Protein AF-A0A7K2ZHH9-F1 (afdb_monomer_lite)

Secondary structure (DSSP, 8-state):
-------------EEBTTT--EESS--SB-TTT--BS-B-

pLDDT: mean 78.22, std 11.77, range [45.06, 90.62]

Foldseek 3Di:
DDDDPPPPPPQPFWAFPVPRDTDSDDPQADPVPRDGPRTD

Structure (mmCIF, N/CA/C/O backbone):
data_AF-A0A7K2ZHH9-F1
#
_entry.id   AF-A0A7K2ZHH9-F1
#
loop_
_atom_site.group_PDB
_atom_site.id
_atom_site.type_symbol
_atom_site.label_atom_id
_atom_site.label_alt_id
_atom_site.label_comp_id
_atom_site.label_asym_id
_atom_site.label_entity_id
_atom_site.label_seq_id
_atom_site.pdbx_PDB_ins_code
_atom_site.Cartn_x
_atom_site.Cartn_y
_atom_site.Cartn_z
_atom_site.occupancy
_atom_site.B_iso_or_equiv
_atom_site.auth_seq_id
_atom_site.auth_comp_id
_atom_site.auth_asym_id
_atom_site.auth_atom_id
_atom_site.pdbx_PDB_model_num
ATOM 1 N N . MET A 1 1 ? 3.411 -22.829 -34.657 1.00 45.06 1 MET A N 1
ATOM 2 C CA . MET A 1 1 ? 3.841 -21.545 -34.058 1.00 45.06 1 MET A CA 1
ATOM 3 C C . MET A 1 1 ? 3.433 -21.564 -32.590 1.00 45.06 1 MET A C 1
ATOM 5 O O . MET A 1 1 ? 2.250 -21.450 -32.311 1.00 45.06 1 MET A O 1
ATOM 9 N N . ALA A 1 2 ? 4.358 -21.832 -31.663 1.00 56.97 2 ALA A N 1
ATOM 10 C CA . ALA A 1 2 ? 4.035 -21.952 -30.238 1.00 56.97 2 ALA A CA 1
ATOM 11 C C . ALA A 1 2 ? 4.253 -20.606 -29.533 1.00 56.97 2 ALA A C 1
ATOM 13 O O . ALA A 1 2 ? 5.389 -20.159 -29.370 1.00 56.97 2 ALA A O 1
ATOM 14 N N . ALA A 1 3 ? 3.161 -19.953 -29.137 1.00 61.31 3 ALA A N 1
ATOM 15 C CA . ALA A 1 3 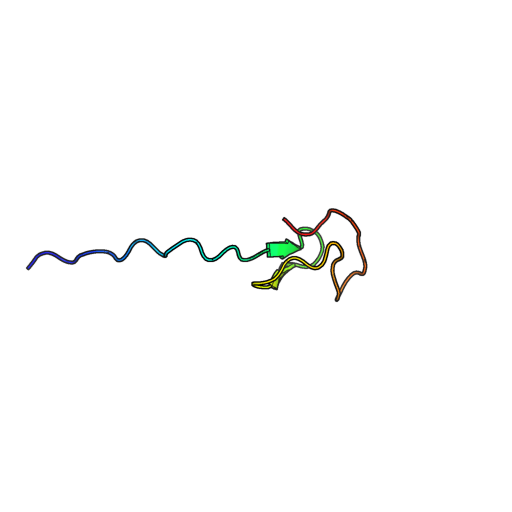? 3.208 -18.742 -28.333 1.00 61.31 3 ALA A CA 1
ATOM 16 C C . ALA A 1 3 ? 3.620 -19.101 -26.901 1.00 61.31 3 ALA A C 1
ATOM 18 O O . ALA A 1 3 ? 2.902 -19.794 -26.185 1.00 61.31 3 ALA A O 1
ATOM 19 N N . ARG A 1 4 ? 4.788 -18.618 -26.473 1.00 66.00 4 ARG A N 1
ATOM 20 C CA . ARG A 1 4 ? 5.169 -18.616 -25.062 1.00 66.00 4 ARG A CA 1
ATOM 21 C C . ARG A 1 4 ? 4.437 -17.459 -24.396 1.00 66.00 4 ARG A C 1
ATOM 23 O O . ARG A 1 4 ? 4.873 -16.313 -24.501 1.00 66.00 4 ARG A O 1
ATOM 30 N N . THR A 1 5 ? 3.323 -17.750 -23.737 1.00 64.81 5 THR A N 1
ATOM 31 C CA . THR A 1 5 ? 2.714 -16.840 -22.769 1.00 64.81 5 THR A CA 1
ATOM 32 C C . THR A 1 5 ? 3.761 -16.548 -21.700 1.00 64.81 5 THR A C 1
ATOM 34 O O . THR A 1 5 ? 4.127 -17.405 -20.899 1.00 64.81 5 THR A O 1
ATOM 37 N N . LYS A 1 6 ? 4.332 -15.340 -21.747 1.00 62.44 6 LYS A N 1
ATOM 38 C CA . LYS A 1 6 ? 5.188 -14.835 -20.676 1.00 62.44 6 LYS A CA 1
ATOM 39 C C . LYS A 1 6 ? 4.330 -14.825 -19.418 1.00 62.44 6 LYS A C 1
ATOM 41 O O . LYS A 1 6 ? 3.431 -13.995 -19.320 1.00 62.44 6 LYS A O 1
ATOM 46 N N . SER A 1 7 ? 4.596 -15.738 -18.485 1.00 61.66 7 SER A N 1
ATOM 47 C CA . SER A 1 7 ? 4.097 -15.613 -17.120 1.00 61.66 7 SER A CA 1
ATOM 48 C C . SER A 1 7 ? 4.463 -14.215 -16.657 1.00 61.66 7 SER A C 1
ATOM 50 O O . SER A 1 7 ? 5.648 -13.863 -16.644 1.00 61.66 7 SER A O 1
ATOM 52 N N . ALA A 1 8 ? 3.442 -13.401 -16.390 1.00 61.94 8 ALA A N 1
ATOM 53 C CA . ALA A 1 8 ? 3.608 -12.100 -15.781 1.00 61.94 8 ALA A CA 1
ATOM 54 C C . ALA A 1 8 ? 4.385 -12.359 -14.497 1.00 61.94 8 ALA A C 1
ATOM 56 O O . ALA A 1 8 ? 3.869 -12.954 -13.557 1.00 61.94 8 ALA A O 1
ATOM 57 N N . LYS A 1 9 ? 5.685 -12.054 -14.542 1.00 57.66 9 LYS A N 1
ATOM 58 C CA . LYS A 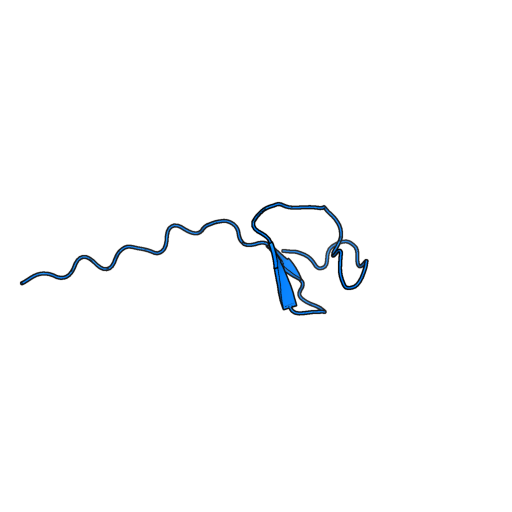1 9 ? 6.567 -12.101 -13.390 1.00 57.66 9 LYS A CA 1
ATOM 59 C C . LYS A 1 9 ? 5.850 -11.244 -12.365 1.00 57.66 9 LYS A C 1
ATOM 61 O O . LYS A 1 9 ? 5.721 -10.047 -12.615 1.00 57.66 9 LYS A O 1
ATOM 66 N N . ASP A 1 10 ? 5.319 -11.895 -11.339 1.00 61.44 10 ASP A N 1
ATOM 67 C CA . ASP A 1 10 ? 4.597 -11.295 -10.232 1.00 61.44 10 ASP A CA 1
ATOM 68 C C . ASP A 1 10 ? 5.517 -10.222 -9.654 1.00 61.44 10 ASP A C 1
ATOM 70 O O . ASP A 1 10 ? 6.492 -10.492 -8.951 1.00 61.44 10 ASP A O 1
ATOM 74 N N . ARG A 1 11 ? 5.365 -9.003 -10.169 1.00 67.31 11 ARG A N 1
ATOM 75 C CA . ARG A 1 11 ? 6.017 -7.841 -9.602 1.00 67.31 11 ARG A CA 1
ATOM 76 C C . ARG A 1 11 ? 5.173 -7.603 -8.368 1.00 67.31 11 ARG A C 1
ATOM 78 O O . ARG A 1 11 ? 3.981 -7.385 -8.575 1.00 67.31 11 ARG A O 1
ATOM 85 N N . PRO A 1 12 ? 5.737 -7.665 -7.151 1.00 69.06 12 PRO A N 1
ATOM 86 C CA . PRO A 1 12 ? 4.964 -7.426 -5.945 1.00 69.06 12 PRO A CA 1
ATOM 87 C C . PRO A 1 12 ? 4.375 -6.019 -6.050 1.00 69.06 12 PRO A C 1
ATOM 89 O O . PRO A 1 12 ? 5.074 -5.015 -5.911 1.00 69.06 12 PRO A O 1
ATOM 92 N N . SER A 1 13 ? 3.107 -5.963 -6.444 1.00 78.88 13 SER A N 1
ATOM 93 C CA . SER A 1 13 ? 2.321 -4.752 -6.575 1.00 78.88 13 SER A CA 1
ATOM 94 C C . SER A 1 13 ? 1.404 -4.735 -5.377 1.00 78.88 13 SER A C 1
ATOM 96 O O . SER A 1 13 ? 0.357 -5.372 -5.383 1.00 78.88 13 SER A O 1
ATOM 98 N N . TYR A 1 14 ? 1.851 -4.035 -4.351 1.00 86.69 14 TYR A N 1
ATOM 99 C CA . TYR A 1 14 ? 1.141 -3.891 -3.105 1.00 86.69 14 TYR A CA 1
ATOM 100 C C . TYR A 1 14 ? -0.114 -3.058 -3.322 1.00 86.69 14 TYR A C 1
ATOM 102 O O . TYR A 1 14 ? -0.010 -1.910 -3.764 1.00 86.69 14 TYR A O 1
ATOM 110 N N . ARG A 1 15 ? -1.280 -3.625 -3.037 1.00 86.44 15 ARG A N 1
ATOM 111 C CA . ARG A 1 15 ? -2.593 -3.032 -3.256 1.00 86.44 15 ARG A CA 1
ATOM 112 C C . ARG A 1 15 ? -3.266 -2.704 -1.930 1.00 86.44 15 ARG A C 1
ATOM 114 O O . ARG A 1 15 ? -3.358 -3.523 -1.034 1.00 86.44 15 ARG A O 1
ATOM 121 N N . CYS A 1 16 ? -3.792 -1.495 -1.837 1.00 90.62 16 CYS A N 1
ATOM 122 C CA . CYS A 1 16 ? -4.691 -1.045 -0.788 1.00 90.62 16 CYS A CA 1
ATOM 123 C C . CYS A 1 16 ? -6.084 -1.655 -0.996 1.00 90.62 16 CYS A C 1
ATOM 125 O O . CYS A 1 16 ? -6.700 -1.429 -2.041 1.00 90.62 16 CYS A O 1
ATOM 127 N N . THR A 1 17 ? -6.606 -2.371 -0.006 1.00 86.75 17 THR A N 1
ATOM 128 C CA . THR A 1 17 ? -7.945 -2.984 -0.038 1.00 86.75 17 THR A CA 1
ATOM 129 C C . THR A 1 17 ? -9.084 -1.981 0.153 1.00 86.75 17 THR A C 1
ATOM 131 O O . THR A 1 17 ? -10.167 -2.191 -0.379 1.00 86.75 17 THR A O 1
ATOM 134 N N . GLU A 1 18 ? -8.825 -0.851 0.813 1.00 86.00 18 GLU A N 1
ATOM 135 C CA . GLU A 1 18 ? -9.824 0.205 1.058 1.00 86.00 18 GLU A CA 1
ATOM 136 C C . GLU A 1 18 ? -10.031 1.128 -0.149 1.00 86.00 18 GLU A C 1
ATOM 138 O O . GLU A 1 18 ? -11.136 1.542 -0.481 1.00 86.00 18 GLU A O 1
ATOM 143 N N . CYS A 1 19 ? -8.927 1.478 -0.802 1.00 89.12 19 CYS A N 1
ATOM 144 C CA . CYS A 1 19 ? -8.851 2.579 -1.754 1.00 89.12 19 CYS A CA 1
ATOM 145 C C . CYS A 1 19 ? -8.419 2.138 -3.156 1.00 89.12 19 CYS A C 1
ATOM 147 O O . CYS A 1 19 ? -8.536 2.895 -4.114 1.00 89.12 19 CYS A O 1
ATOM 149 N N . GLY A 1 20 ? -7.889 0.920 -3.296 1.00 86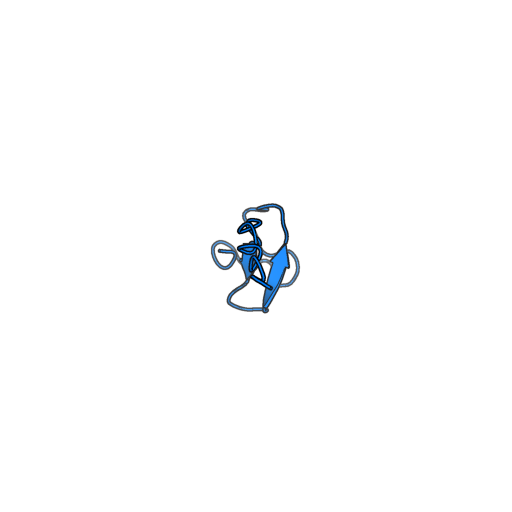.56 20 GLY A N 1
ATOM 150 C CA . GLY A 1 20 ? -7.397 0.395 -4.568 1.00 86.56 20 GLY A CA 1
ATOM 151 C C . GLY A 1 20 ? -6.037 0.940 -5.007 1.00 86.56 20 GLY A C 1
ATOM 152 O O . GLY A 1 20 ? -5.583 0.595 -6.095 1.00 86.56 20 GLY A O 1
ATOM 153 N N . TRP A 1 21 ? -5.370 1.758 -4.187 1.00 87.94 21 TRP A N 1
ATOM 154 C CA . TRP A 1 21 ? -4.023 2.256 -4.469 1.00 87.94 21 TRP A CA 1
ATOM 155 C C . TRP A 1 21 ? -3.026 1.107 -4.651 1.00 87.94 21 TRP A C 1
ATOM 157 O O . TRP A 1 21 ? -2.995 0.198 -3.830 1.00 87.94 21 TRP A O 1
ATOM 167 N N . THR A 1 22 ? -2.185 1.160 -5.686 1.00 85.69 22 THR A N 1
ATOM 168 C CA . THR A 1 22 ? -1.185 0.117 -5.977 1.00 85.69 22 THR A CA 1
ATOM 169 C C . THR A 1 22 ? 0.221 0.694 -6.069 1.00 85.69 22 THR A C 1
ATOM 171 O O . THR A 1 22 ? 0.428 1.714 -6.723 1.00 85.69 22 THR A O 1
ATOM 174 N N . THR A 1 23 ? 1.205 0.017 -5.476 1.00 84.69 23 THR A N 1
ATOM 175 C CA . THR A 1 23 ? 2.619 0.417 -5.514 1.00 84.69 23 THR A CA 1
ATOM 176 C C . THR A 1 23 ? 3.556 -0.770 -5.652 1.00 84.69 23 THR A C 1
ATOM 178 O O . THR A 1 23 ? 3.284 -1.854 -5.161 1.00 84.69 23 THR A O 1
ATOM 181 N N . ALA A 1 24 ? 4.718 -0.557 -6.261 1.00 85.12 24 ALA A N 1
ATOM 182 C CA . ALA A 1 24 ? 5.771 -1.570 -6.325 1.00 85.12 24 ALA A CA 1
ATOM 183 C C . ALA A 1 24 ? 6.631 -1.643 -5.046 1.00 85.12 24 ALA A C 1
ATOM 185 O O . ALA A 1 24 ? 7.505 -2.500 -4.933 1.00 85.12 24 ALA A O 1
ATOM 186 N N . LYS A 1 25 ? 6.443 -0.718 -4.095 1.00 80.88 25 LYS A N 1
ATOM 187 C CA . LYS A 1 25 ? 7.246 -0.622 -2.870 1.00 80.88 25 LYS A CA 1
ATOM 188 C C . LYS A 1 25 ? 6.351 -0.560 -1.641 1.00 80.88 25 LYS A C 1
ATOM 190 O O . LYS A 1 25 ? 5.563 0.371 -1.511 1.00 80.88 25 LYS A O 1
ATOM 195 N N . TRP A 1 26 ? 6.535 -1.499 -0.718 1.00 83.38 26 TRP A N 1
ATOM 196 C CA . TRP A 1 26 ? 5.827 -1.512 0.556 1.00 83.38 26 TRP A CA 1
ATOM 197 C C . TRP A 1 26 ? 6.200 -0.295 1.398 1.00 83.38 26 TRP A C 1
ATOM 199 O O . TRP A 1 26 ? 7.380 -0.047 1.658 1.00 83.38 26 TRP A O 1
ATOM 209 N N . LEU A 1 27 ? 5.189 0.453 1.830 1.00 83.12 27 LEU A N 1
ATOM 210 C CA . LEU A 1 27 ? 5.356 1.641 2.670 1.00 83.12 27 LEU A CA 1
ATOM 211 C C . LEU A 1 27 ? 4.877 1.419 4.115 1.00 83.12 27 LEU A C 1
ATOM 213 O O . LEU A 1 27 ? 5.021 2.319 4.936 1.00 83.12 27 LEU A O 1
ATOM 217 N N . GLY A 1 28 ? 4.275 0.267 4.439 1.00 85.50 28 GLY A N 1
ATOM 218 C CA . GLY A 1 28 ? 3.671 -0.022 5.752 1.00 85.50 28 GLY A CA 1
ATOM 219 C C . GLY A 1 28 ? 2.359 0.726 6.044 1.00 85.50 28 GLY A C 1
ATOM 220 O O . GLY A 1 28 ? 1.570 0.273 6.869 1.00 85.50 28 GLY A O 1
ATOM 221 N N . ARG A 1 29 ? 2.095 1.825 5.326 1.00 86.75 29 ARG A N 1
ATOM 222 C CA . ARG A 1 29 ? 0.840 2.583 5.337 1.00 86.75 29 ARG A CA 1
ATOM 223 C C . ARG A 1 29 ? 0.423 2.981 3.924 1.00 86.75 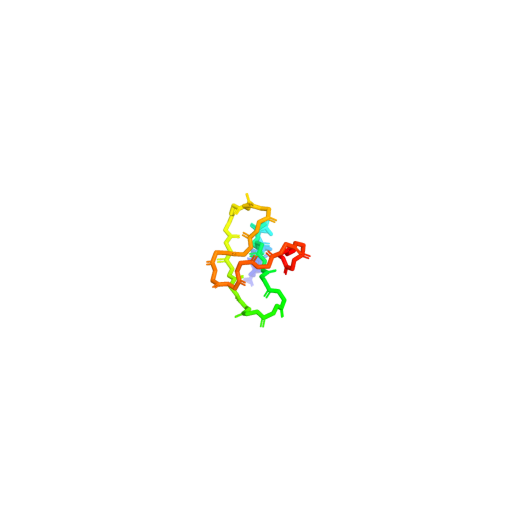29 ARG A C 1
ATOM 225 O O . ARG A 1 29 ? 1.264 3.2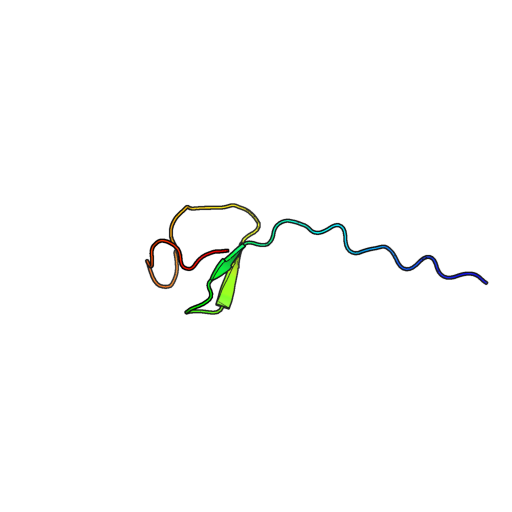89 3.080 1.00 86.75 29 ARG A O 1
ATOM 232 N N . CYS A 1 30 ? -0.879 3.029 3.696 1.00 90.62 30 CYS A N 1
ATOM 233 C CA . CYS A 1 30 ? -1.482 3.568 2.483 1.00 90.62 30 CYS A CA 1
ATOM 234 C C . CYS A 1 30 ? -1.262 5.098 2.408 1.00 90.62 30 CYS A C 1
ATOM 236 O O . CYS A 1 30 ? -1.624 5.783 3.359 1.00 90.62 30 CYS A O 1
ATOM 238 N N . PRO A 1 31 ? -0.689 5.685 1.341 1.00 83.19 31 PRO A N 1
ATOM 239 C CA . PRO A 1 31 ? -0.483 7.137 1.260 1.00 83.19 31 PRO A CA 1
ATOM 240 C C . PRO A 1 31 ? -1.757 7.924 0.927 1.00 83.19 31 PRO A C 1
ATOM 242 O O . PRO A 1 31 ? -1.862 9.072 1.338 1.00 83.19 31 PRO A O 1
ATOM 245 N N . GLU A 1 32 ? -2.717 7.303 0.239 1.00 85.50 32 GLU A N 1
ATOM 246 C CA . GLU A 1 32 ? -4.020 7.907 -0.083 1.00 85.50 32 GLU A CA 1
ATOM 247 C C . GLU A 1 32 ? -4.919 7.988 1.154 1.00 85.50 32 GLU A C 1
ATOM 249 O O . GLU A 1 32 ? -5.356 9.047 1.586 1.00 85.50 32 GLU A O 1
ATOM 254 N N . CYS A 1 33 ? -5.158 6.832 1.759 1.00 89.12 33 CYS A N 1
ATOM 255 C CA 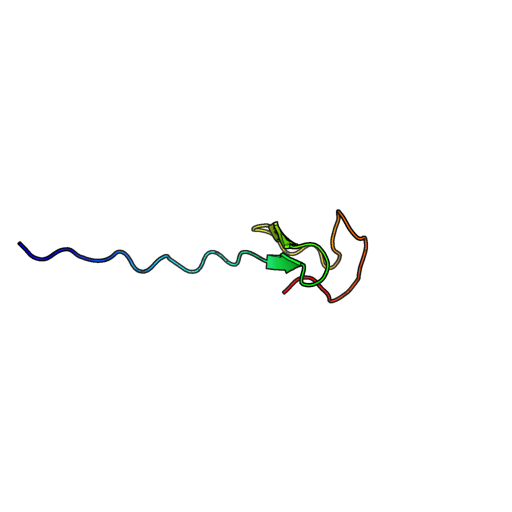. CYS A 1 33 ? -6.124 6.632 2.827 1.00 89.12 33 CYS A CA 1
ATOM 256 C C . CYS A 1 33 ? -5.514 6.659 4.233 1.00 89.12 33 CYS A C 1
ATOM 258 O O . CYS A 1 33 ? -6.232 6.610 5.225 1.00 89.12 33 CYS A O 1
ATOM 260 N N . GLN A 1 34 ? -4.181 6.699 4.336 1.00 87.38 34 GLN A N 1
ATOM 261 C CA . GLN A 1 34 ? -3.430 6.715 5.599 1.00 87.38 34 GLN A CA 1
ATOM 262 C C . GLN A 1 34 ? -3.689 5.525 6.537 1.00 87.38 34 GLN A C 1
ATOM 264 O O . GLN A 1 34 ? -3.243 5.549 7.685 1.00 87.38 34 GLN A O 1
ATOM 269 N N . ALA A 1 35 ? -4.326 4.467 6.035 1.00 84.62 35 ALA A N 1
ATOM 270 C CA . ALA A 1 35 ? -4.603 3.247 6.773 1.00 84.62 35 ALA A CA 1
ATOM 271 C C . ALA A 1 35 ? -3.345 2.382 6.956 1.00 84.62 35 ALA A C 1
ATOM 273 O O . ALA A 1 35 ? -2.454 2.327 6.099 1.00 84.62 35 ALA A O 1
ATOM 274 N N . TRP A 1 36 ? -3.297 1.703 8.098 1.00 84.38 36 TRP A N 1
ATOM 275 C CA . TRP A 1 36 ? -2.239 0.779 8.490 1.00 84.38 36 TRP A CA 1
ATOM 276 C C . TRP A 1 36 ? -2.747 -0.654 8.320 1.00 84.38 36 TRP A C 1
ATOM 278 O O . TRP A 1 36 ? -3.826 -0.979 8.805 1.00 84.38 36 TRP A O 1
ATOM 288 N N . GLY A 1 37 ? -1.989 -1.499 7.617 1.00 82.38 37 GLY A N 1
ATOM 289 C CA . GLY A 1 37 ? -2.344 -2.910 7.399 1.00 82.38 37 GLY A CA 1
ATOM 290 C C . GLY A 1 37 ? -3.367 -3.193 6.289 1.00 82.38 37 GLY A C 1
ATOM 291 O O . GLY A 1 37 ? -3.764 -4.339 6.136 1.00 82.38 37 GLY A O 1
ATOM 292 N N . THR A 1 38 ? -3.786 -2.191 5.510 1.00 83.75 38 THR A N 1
ATOM 293 C CA . THR A 1 38 ? -4.707 -2.370 4.364 1.00 83.75 38 THR A CA 1
ATOM 294 C C . THR A 1 38 ? -3.997 -2.520 3.023 1.00 83.75 38 THR A C 1
ATOM 296 O O . THR A 1 38 ? -4.635 -2.763 2.006 1.00 83.75 38 THR A O 1
ATOM 299 N N . VAL A 1 39 ? -2.684 -2.305 3.002 1.00 86.12 39 VAL A N 1
ATOM 300 C CA . VAL A 1 39 ? -1.834 -2.548 1.838 1.00 86.12 39 VAL A CA 1
ATOM 301 C C . VAL A 1 39 ? -1.429 -4.021 1.914 1.00 86.12 39 VAL A C 1
ATOM 303 O O . VAL A 1 39 ? -0.946 -4.412 2.967 1.00 86.12 39 VAL A O 1
ATOM 306 N N . GLU A 1 40 ? -1.633 -4.818 0.864 1.00 81.88 40 GLU A N 1
ATOM 307 C CA . GLU A 1 40 ? -1.199 -6.228 0.742 1.00 81.88 40 GLU A CA 1
ATOM 308 C C . GLU A 1 40 ? -0.462 -6.495 -0.569 1.00 81.88 40 GLU A C 1
ATOM 310 O O . GLU A 1 40 ? -0.818 -5.856 -1.583 1.00 81.88 40 GLU A O 1
#

Sequence (40 aa):
MAARTKSAKDRPSYRCTECGWTTAKWLGRCPECQAWGTVE

Radius of gyration: 14.33 Å; chains: 1; bounding box: 17×30×42 Å